Protein AF-A0A948L218-F1 (afdb_monomer_lite)

Radius of gyration: 18.66 Å; chains: 1; bounding box: 47×42×32 Å

Sequence (76 aa):
MTELLRSEPDITLEDDLIEALERFIAHRDEPPRGRMTHNDALNVILRDWLIGQGYLDLPPDQGTITTALEAAKVPD

Foldseek 3Di:
DDDPPPPDDPDDDDPVVVVVLVVVQVVVCDPPDHGDDSVRSCVVVVVVVCCVVVVDPDDDPPPDPPDVVNVPDDDD

Secondary structure (DSSP, 8-state):
-----------PPPHHHHHHHHHHHHHH--TTSPPPPHHHHHHHHHHHHHHHTTSSPPPP-------HHHHT----

Structure (mmCIF, N/CA/C/O backbone):
data_AF-A0A948L218-F1
#
_entry.id   AF-A0A948L218-F1
#
loop_
_atom_site.group_PDB
_atom_site.id
_atom_site.type_symbol
_atom_site.label_atom_id
_atom_site.label_alt_id
_atom_site.label_comp_id
_atom_site.label_asym_id
_atom_site.label_entity_id
_atom_site.label_seq_id
_atom_site.pdbx_PDB_ins_code
_atom_site.Cartn_x
_atom_site.Cartn_y
_atom_site.Cartn_z
_atom_site.occupancy
_atom_site.B_iso_or_equiv
_atom_site.auth_seq_id
_atom_site.auth_comp_id
_atom_site.auth_asym_id
_atom_site.auth_atom_id
_atom_site.pdbx_PDB_model_num
ATOM 1 N N . MET A 1 1 ? -13.246 22.730 -19.751 1.00 43.44 1 MET A N 1
ATOM 2 C CA . MET A 1 1 ? -11.947 22.211 -19.284 1.00 43.44 1 MET A CA 1
ATOM 3 C C . MET A 1 1 ? -12.266 21.374 -18.059 1.00 43.44 1 MET A C 1
ATOM 5 O O . MET A 1 1 ? -12.496 21.940 -17.002 1.00 43.44 1 MET A O 1
ATOM 9 N N . THR A 1 2 ? -12.510 20.079 -18.250 1.00 44.78 2 THR A N 1
ATOM 10 C CA . THR A 1 2 ? -13.054 19.210 -17.198 1.00 44.78 2 THR A CA 1
ATOM 11 C C . THR A 1 2 ? -11.886 18.581 -16.463 1.00 44.78 2 THR A C 1
ATOM 13 O O . THR A 1 2 ? -11.139 17.800 -17.047 1.00 44.78 2 THR A O 1
ATOM 16 N N . GLU A 1 3 ? -11.705 18.975 -15.209 1.00 51.75 3 GLU A N 1
ATO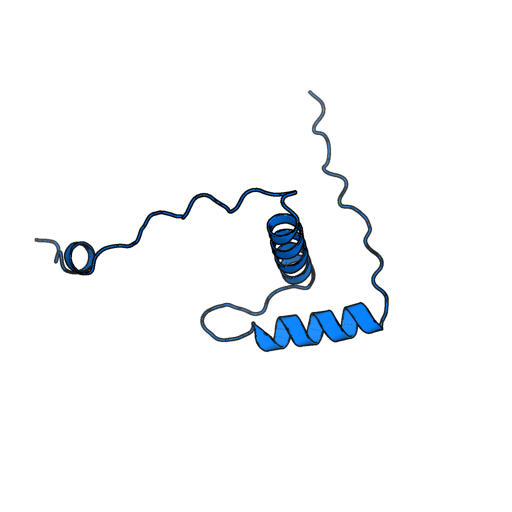M 17 C CA . GLU A 1 3 ? -10.806 18.318 -14.272 1.00 51.75 3 GLU A CA 1
ATOM 18 C C . GLU A 1 3 ? -11.325 16.886 -14.092 1.00 51.75 3 GLU A C 1
ATOM 20 O O . GLU A 1 3 ? -12.390 16.663 -13.516 1.00 51.75 3 GLU A O 1
ATOM 25 N N . LEU A 1 4 ? -10.639 15.914 -14.700 1.00 53.44 4 LEU A N 1
ATOM 26 C CA . LEU A 1 4 ? -10.841 14.501 -14.404 1.00 53.44 4 LEU A CA 1
ATOM 27 C C . LEU A 1 4 ? -10.434 14.328 -12.943 1.00 53.44 4 LEU A C 1
ATOM 29 O O . LEU A 1 4 ? -9.253 14.154 -12.645 1.00 53.44 4 LEU A O 1
ATOM 33 N N . LEU A 1 5 ? -11.410 14.440 -12.040 1.00 56.19 5 LEU A N 1
ATOM 34 C CA . LEU A 1 5 ? -11.302 13.943 -10.676 1.00 56.19 5 LEU A CA 1
ATOM 35 C C . LEU A 1 5 ? -10.703 12.543 -10.800 1.00 56.19 5 LEU A C 1
ATOM 37 O O . LEU A 1 5 ? -11.342 11.654 -11.365 1.00 56.19 5 LEU A O 1
ATOM 41 N N . ARG A 1 6 ? -9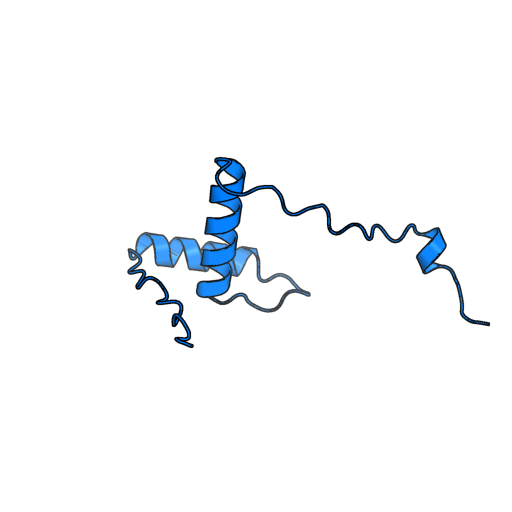.450 12.361 -10.365 1.00 58.97 6 ARG A N 1
ATOM 42 C CA . ARG A 1 6 ? -8.897 11.021 -10.172 1.00 58.97 6 ARG A CA 1
ATOM 43 C C . ARG A 1 6 ? -9.850 10.336 -9.205 1.00 58.97 6 ARG A C 1
ATOM 45 O O . ARG A 1 6 ? -9.823 10.635 -8.018 1.00 58.97 6 ARG A O 1
ATOM 52 N N . SER A 1 7 ? -10.729 9.484 -9.714 1.00 58.72 7 SER A N 1
ATOM 53 C CA . SER A 1 7 ? -11.489 8.585 -8.864 1.00 58.72 7 SER A CA 1
ATOM 54 C C . SER A 1 7 ? -10.471 7.623 -8.274 1.00 58.72 7 SER A C 1
ATOM 56 O O . SER A 1 7 ? -9.897 6.806 -8.994 1.00 58.72 7 SER A O 1
ATOM 58 N N . GLU A 1 8 ? -10.165 7.801 -6.993 1.00 64.44 8 GLU A N 1
ATOM 59 C CA . GLU A 1 8 ? -9.380 6.827 -6.249 1.00 64.44 8 GLU A CA 1
ATOM 60 C C . GLU A 1 8 ? -10.142 5.495 -6.296 1.00 64.44 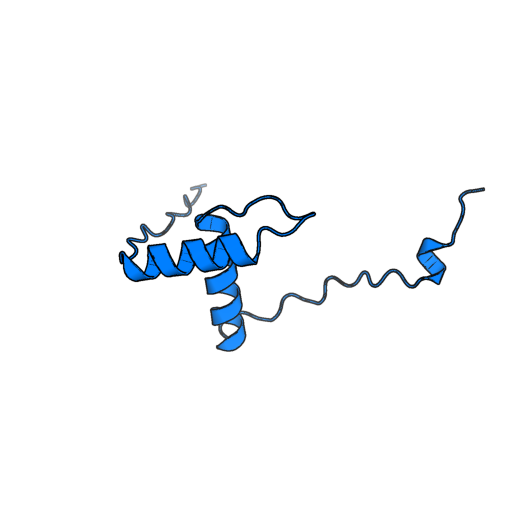8 GLU A C 1
ATOM 62 O O . GLU A 1 8 ? -11.362 5.490 -6.102 1.00 64.44 8 GLU A O 1
ATOM 67 N N . PRO A 1 9 ? -9.483 4.376 -6.637 1.00 66.38 9 PRO A N 1
ATOM 68 C CA . PRO A 1 9 ? -10.134 3.080 -6.555 1.00 66.38 9 PRO A CA 1
ATOM 69 C C . PRO A 1 9 ? -10.546 2.830 -5.099 1.00 66.38 9 PRO A C 1
ATOM 71 O O . PRO A 1 9 ? -9.730 2.980 -4.193 1.00 66.38 9 PRO A O 1
ATOM 74 N N . ASP A 1 10 ? -11.807 2.457 -4.881 1.00 73.94 10 ASP A N 1
ATOM 75 C CA . ASP A 1 10 ? -12.281 1.998 -3.576 1.00 73.94 10 ASP A CA 1
ATOM 76 C C . ASP A 1 10 ? -11.725 0.588 -3.340 1.00 73.94 10 ASP A C 1
ATOM 78 O O . ASP A 1 10 ? -12.123 -0.371 -4.009 1.00 73.94 10 ASP A O 1
ATOM 82 N N . ILE A 1 11 ? -10.719 0.476 -2.470 1.00 78.19 11 ILE A N 1
ATOM 83 C CA . ILE A 1 11 ? -10.042 -0.789 -2.175 1.00 78.19 11 ILE A CA 1
ATOM 84 C C . ILE A 1 11 ? -10.590 -1.317 -0.854 1.00 78.19 11 ILE A C 1
ATOM 86 O O . ILE A 1 11 ? -10.306 -0.778 0.213 1.00 78.19 11 ILE A O 1
ATOM 90 N N . THR A 1 12 ? -11.338 -2.415 -0.926 1.00 86.50 12 THR A N 1
ATOM 91 C CA . THR A 1 12 ? -11.678 -3.213 0.255 1.00 86.50 12 THR A CA 1
ATOM 92 C C . THR A 1 12 ? -10.588 -4.259 0.464 1.00 86.50 12 THR A C 1
ATOM 94 O O . THR A 1 12 ? -10.334 -5.067 -0.428 1.00 86.50 12 THR A O 1
ATOM 97 N N . LEU A 1 13 ? -9.927 -4.225 1.622 1.00 87.44 13 LEU A N 1
ATOM 98 C CA . LEU A 1 13 ? -8.919 -5.210 2.011 1.00 87.44 13 LEU A CA 1
ATOM 99 C C . LEU A 1 13 ? -9.552 -6.302 2.871 1.00 87.44 13 LEU A C 1
ATOM 101 O O . LEU A 1 13 ? -10.402 -6.018 3.712 1.00 87.44 13 LEU A O 1
ATOM 105 N N . GLU A 1 14 ? -9.107 -7.537 2.666 1.00 94.44 14 GLU A N 1
ATOM 106 C CA . GLU A 1 14 ? -9.413 -8.660 3.552 1.00 94.44 14 GLU A CA 1
ATOM 107 C C . GLU A 1 14 ? -8.682 -8.500 4.899 1.00 94.44 14 GLU A C 1
ATOM 109 O O . GLU A 1 14 ? -7.649 -7.829 4.987 1.00 94.44 14 GLU A O 1
ATOM 114 N N . ASP A 1 15 ? -9.219 -9.102 5.965 1.00 93.44 15 ASP A N 1
ATOM 115 C CA . ASP A 1 15 ? -8.701 -8.934 7.333 1.00 93.44 15 ASP A CA 1
ATOM 116 C C . ASP A 1 15 ? -7.234 -9.380 7.476 1.00 93.44 15 ASP A C 1
ATOM 118 O O . ASP A 1 15 ? -6.449 -8.763 8.200 1.00 93.44 15 ASP A O 1
ATOM 122 N N . ASP A 1 16 ? -6.838 -10.432 6.760 1.00 96.31 16 ASP A N 1
ATOM 123 C CA . ASP A 1 16 ? -5.466 -10.938 6.746 1.00 96.31 16 ASP A CA 1
ATOM 124 C C . ASP A 1 16 ? -4.497 -9.968 6.050 1.00 96.31 16 ASP A C 1
ATOM 126 O O . ASP A 1 16 ? -3.367 -9.775 6.511 1.00 96.31 16 ASP A O 1
ATOM 130 N N . LEU A 1 17 ? -4.947 -9.298 4.985 1.00 94.25 17 LEU A N 1
ATOM 131 C CA . LEU A 1 17 ? -4.199 -8.233 4.321 1.00 94.25 17 LEU A CA 1
ATOM 132 C C . LEU A 1 17 ? -4.036 -7.018 5.230 1.00 94.25 17 LEU A C 1
ATOM 134 O O . LEU A 1 17 ? -2.952 -6.433 5.249 1.00 94.25 17 LEU A O 1
ATOM 138 N N . ILE A 1 18 ? -5.062 -6.658 6.006 1.00 93.44 18 ILE A N 1
ATOM 139 C CA . ILE A 1 18 ? -4.968 -5.579 7.002 1.00 93.44 18 ILE A CA 1
ATOM 140 C C . ILE A 1 18 ? -3.902 -5.928 8.047 1.00 93.44 18 ILE A C 1
ATOM 142 O O . ILE A 1 18 ? -3.017 -5.115 8.325 1.00 93.44 18 ILE A O 1
ATOM 146 N N . GLU A 1 19 ? -3.923 -7.151 8.581 1.00 95.06 19 GLU A N 1
ATOM 147 C CA . GLU A 1 19 ? -2.932 -7.587 9.569 1.00 95.06 19 GLU A CA 1
ATOM 148 C C . GLU A 1 19 ? -1.506 -7.597 8.991 1.00 95.06 19 GLU A C 1
ATOM 150 O O . GLU A 1 19 ? -0.554 -7.136 9.631 1.00 95.06 19 GLU A O 1
ATOM 155 N N . ALA A 1 20 ? -1.338 -8.093 7.764 1.00 94.69 20 ALA A N 1
ATOM 156 C CA . ALA A 1 20 ? -0.050 -8.086 7.080 1.00 94.69 20 ALA A CA 1
ATOM 157 C C . ALA A 1 20 ? 0.455 -6.657 6.810 1.00 94.69 20 ALA A C 1
ATOM 159 O O . ALA A 1 20 ? 1.651 -6.385 6.964 1.00 94.69 20 ALA A O 1
ATOM 160 N N . LEU A 1 21 ? -0.445 -5.740 6.448 1.00 92.94 21 LEU A N 1
ATOM 161 C CA . LEU A 1 21 ? -0.132 -4.339 6.180 1.00 92.94 21 LEU A CA 1
ATOM 162 C C . LEU A 1 21 ? 0.328 -3.607 7.447 1.00 92.94 21 LEU A C 1
ATOM 164 O O . LEU A 1 21 ? 1.328 -2.890 7.404 1.00 92.94 21 LEU A O 1
ATOM 168 N N . GLU A 1 22 ? -0.321 -3.846 8.587 1.00 92.50 22 GLU A N 1
ATOM 169 C CA . GLU A 1 22 ? 0.110 -3.308 9.886 1.00 92.50 22 GLU A CA 1
ATOM 170 C C . GLU A 1 22 ? 1.509 -3.808 10.275 1.00 92.50 22 GLU A C 1
ATOM 172 O O . GLU A 1 22 ? 2.364 -3.022 10.694 1.00 92.50 22 GLU A O 1
ATOM 177 N N . ARG A 1 23 ? 1.801 -5.099 10.062 1.00 92.69 23 ARG A N 1
ATOM 178 C CA . ARG A 1 23 ? 3.151 -5.653 10.290 1.00 92.69 23 ARG A CA 1
ATOM 179 C C . ARG A 1 23 ? 4.196 -4.995 9.387 1.00 92.69 23 ARG A C 1
ATOM 181 O O . ARG A 1 23 ? 5.305 -4.711 9.839 1.00 92.69 23 ARG A O 1
ATOM 188 N N . PHE A 1 24 ? 3.850 -4.737 8.126 1.00 91.44 24 PHE A N 1
ATOM 189 C CA . PHE A 1 24 ? 4.726 -4.040 7.188 1.00 91.44 24 PHE A CA 1
ATOM 190 C C . PHE A 1 24 ? 5.004 -2.592 7.618 1.00 91.44 24 PHE A C 1
ATOM 192 O O . PHE A 1 24 ? 6.162 -2.167 7.596 1.00 91.44 24 PHE A O 1
ATOM 199 N N . ILE A 1 25 ? 3.972 -1.852 8.043 1.00 90.69 25 ILE A N 1
ATOM 200 C CA . ILE A 1 25 ? 4.115 -0.485 8.567 1.00 90.69 25 ILE A CA 1
ATOM 201 C C . ILE A 1 25 ? 5.019 -0.495 9.800 1.00 90.69 25 ILE A C 1
ATOM 203 O O . ILE A 1 25 ? 5.997 0.248 9.833 1.00 90.69 25 ILE A O 1
ATOM 207 N N . ALA A 1 26 ? 4.750 -1.376 10.766 1.00 88.75 26 ALA A N 1
ATOM 208 C CA . ALA A 1 26 ? 5.531 -1.481 11.996 1.00 88.75 26 ALA A CA 1
ATOM 209 C C . ALA A 1 26 ? 7.013 -1.798 11.736 1.00 88.75 26 ALA A C 1
ATOM 211 O O . ALA A 1 26 ? 7.883 -1.291 12.435 1.00 88.75 26 ALA A O 1
ATOM 212 N N . HIS A 1 27 ? 7.316 -2.604 10.714 1.00 84.94 27 HIS A N 1
ATOM 213 C CA . HIS A 1 27 ? 8.696 -2.917 10.342 1.00 84.94 27 HIS A CA 1
ATOM 214 C C . HIS A 1 27 ? 9.447 -1.728 9.721 1.00 84.94 27 HIS A C 1
ATOM 216 O O . HIS A 1 27 ? 10.671 -1.674 9.796 1.00 84.94 27 HIS A O 1
ATOM 222 N N . ARG A 1 28 ? 8.738 -0.788 9.084 1.00 78.19 28 ARG A N 1
ATOM 223 C CA . ARG A 1 28 ? 9.340 0.382 8.419 1.00 78.19 28 ARG A CA 1
ATOM 224 C C . ARG A 1 28 ? 9.279 1.671 9.233 1.00 78.19 28 ARG A C 1
ATOM 226 O O . ARG A 1 28 ? 9.843 2.672 8.793 1.00 78.19 28 ARG A O 1
ATOM 233 N N . ASP A 1 29 ? 8.636 1.636 10.394 1.00 72.88 29 ASP A N 1
ATOM 234 C CA . ASP A 1 29 ? 8.513 2.743 11.347 1.00 72.88 29 ASP A CA 1
ATOM 235 C C . ASP A 1 29 ? 9.803 2.920 12.175 1.00 72.88 29 ASP A C 1
ATOM 237 O O . ASP A 1 29 ? 9.785 2.931 13.406 1.00 72.88 29 ASP A O 1
ATOM 241 N N . GLU A 1 30 ? 10.954 2.998 11.494 1.00 60.44 30 GLU A N 1
ATOM 242 C CA . GLU A 1 30 ? 12.254 3.245 12.121 1.00 60.44 30 GLU A CA 1
ATOM 243 C C . GLU A 1 30 ? 12.726 4.687 11.831 1.00 60.44 30 GLU A C 1
ATOM 245 O O . GLU A 1 30 ? 12.682 5.142 10.676 1.00 60.44 30 GLU A O 1
ATOM 250 N N . PRO A 1 31 ? 13.177 5.446 12.854 1.00 54.66 31 PRO A N 1
ATOM 251 C CA . PRO A 1 31 ? 13.643 6.818 12.673 1.00 54.66 31 PRO A CA 1
ATOM 252 C C . PRO A 1 31 ? 14.730 6.920 11.590 1.00 54.66 31 PRO A C 1
ATOM 254 O O . PRO A 1 31 ? 15.595 6.047 11.508 1.00 54.66 31 PRO A O 1
ATOM 257 N N . PRO A 1 32 ? 14.755 7.991 10.769 1.00 61.22 32 PRO A N 1
ATOM 258 C CA . PRO A 1 32 ? 14.035 9.263 10.905 1.00 61.22 32 PRO A CA 1
ATOM 259 C C . PRO A 1 32 ? 12.690 9.325 10.160 1.00 61.22 32 PRO A C 1
ATOM 261 O O . PRO A 1 32 ? 12.096 10.400 10.063 1.0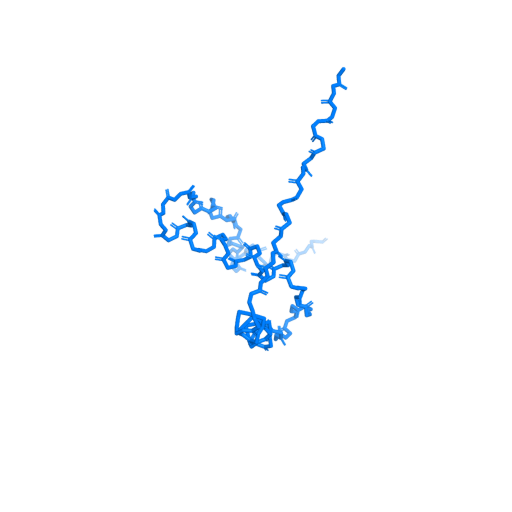0 61.22 32 PRO A O 1
ATOM 264 N N . ARG A 1 33 ? 12.225 8.217 9.574 1.00 63.47 33 ARG A N 1
ATOM 265 C CA . ARG A 1 33 ? 10.971 8.205 8.814 1.00 63.47 33 ARG A CA 1
ATOM 266 C C . A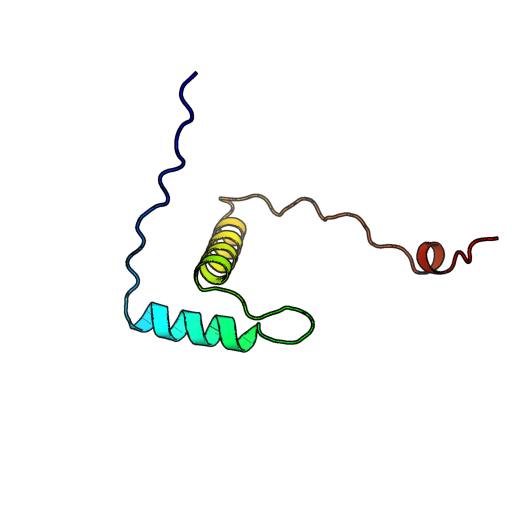RG A 1 33 ? 9.815 8.135 9.809 1.00 63.47 33 ARG A C 1
ATOM 268 O O . ARG A 1 33 ? 9.778 7.243 10.642 1.00 63.47 33 ARG A O 1
ATOM 275 N N . GLY A 1 34 ? 8.918 9.119 9.772 1.00 67.19 34 GLY A N 1
ATOM 276 C CA . GLY A 1 34 ? 7.695 9.074 10.572 1.00 67.19 34 GLY A CA 1
ATOM 277 C C . GLY A 1 34 ? 6.794 7.917 10.137 1.00 67.19 34 GLY A C 1
ATOM 278 O O . GLY A 1 34 ? 6.897 7.442 9.004 1.00 67.19 34 GLY A O 1
ATOM 279 N N . ARG A 1 35 ? 5.896 7.496 11.031 1.00 74.88 35 ARG A N 1
ATOM 280 C CA . ARG A 1 35 ? 4.977 6.378 10.802 1.00 74.88 35 ARG A CA 1
ATOM 281 C C . ARG A 1 35 ? 4.180 6.547 9.508 1.00 74.88 35 ARG A C 1
ATOM 283 O O . ARG A 1 35 ? 3.472 7.538 9.335 1.00 74.88 35 ARG A O 1
ATOM 290 N N . MET A 1 36 ? 4.289 5.563 8.615 1.00 83.00 36 MET A N 1
ATOM 291 C CA . MET A 1 36 ? 3.538 5.512 7.357 1.00 83.00 36 MET A CA 1
ATOM 292 C C . MET A 1 36 ? 2.041 5.321 7.599 1.00 83.00 36 MET A C 1
ATOM 294 O O . MET A 1 36 ? 1.635 4.562 8.482 1.00 83.00 36 MET A O 1
ATOM 298 N N . THR A 1 37 ? 1.217 5.957 6.766 1.00 88.31 37 THR A N 1
ATOM 299 C CA . THR A 1 37 ? -0.215 5.644 6.699 1.00 88.31 37 THR A CA 1
ATOM 300 C C . THR A 1 37 ? -0.455 4.345 5.920 1.00 88.31 37 THR A C 1
ATOM 302 O O . THR A 1 37 ? 0.411 3.868 5.184 1.00 88.31 37 THR A O 1
ATOM 305 N N . HIS A 1 38 ? -1.664 3.788 6.029 1.00 87.81 38 HIS A N 1
ATOM 306 C CA . HIS A 1 38 ? -2.093 2.645 5.216 1.00 87.81 38 HIS A CA 1
ATOM 307 C C . HIS A 1 38 ? -1.979 2.936 3.714 1.00 87.81 38 HIS A C 1
ATOM 309 O O . HIS A 1 38 ? -1.463 2.112 2.962 1.00 87.81 38 HIS A O 1
ATOM 315 N N . ASN A 1 39 ? -2.383 4.134 3.282 1.00 86.19 39 ASN A N 1
ATOM 316 C CA . ASN A 1 39 ? -2.280 4.535 1.880 1.00 86.19 39 ASN A CA 1
ATOM 317 C C . ASN A 1 39 ? -0.828 4.638 1.418 1.00 86.19 39 ASN A C 1
ATOM 319 O O . ASN A 1 39 ? -0.517 4.212 0.305 1.00 86.19 39 ASN A O 1
ATOM 323 N N . ASP A 1 40 ? 0.077 5.150 2.252 1.00 87.50 40 ASP A N 1
ATOM 324 C CA . ASP A 1 40 ? 1.502 5.162 1.913 1.00 87.50 40 ASP A CA 1
ATOM 325 C C . ASP A 1 40 ? 2.028 3.733 1.748 1.00 87.50 40 ASP A C 1
ATOM 327 O O . ASP A 1 40 ? 2.741 3.434 0.790 1.00 87.50 40 ASP A O 1
ATOM 331 N N . ALA A 1 41 ? 1.648 2.831 2.657 1.00 90.19 41 ALA A N 1
ATOM 332 C CA . ALA A 1 41 ? 2.068 1.434 2.627 1.00 90.19 41 ALA A CA 1
ATOM 333 C C . ALA A 1 41 ? 1.590 0.710 1.375 1.00 90.19 41 ALA A C 1
ATOM 335 O O . ALA A 1 41 ? 2.405 0.097 0.680 1.00 90.19 41 ALA A O 1
ATOM 336 N N . LEU A 1 42 ? 0.315 0.867 1.030 1.00 90.62 42 LEU A N 1
ATOM 337 C CA . LEU A 1 42 ? -0.253 0.321 -0.197 1.00 90.62 42 LEU A CA 1
ATOM 338 C C . LEU A 1 42 ? 0.447 0.874 -1.440 1.00 90.62 42 LEU A C 1
ATOM 340 O O . LEU A 1 42 ? 0.813 0.102 -2.322 1.00 90.62 42 LEU A O 1
ATOM 344 N N . ASN A 1 43 ? 0.701 2.184 -1.498 1.00 89.12 43 ASN A N 1
ATOM 345 C CA . ASN A 1 43 ? 1.406 2.790 -2.629 1.00 89.12 43 ASN A CA 1
ATOM 346 C C . ASN A 1 43 ? 2.826 2.242 -2.791 1.00 89.12 43 ASN A C 1
ATOM 348 O O . ASN A 1 43 ? 3.275 2.013 -3.915 1.00 89.12 43 ASN A O 1
ATOM 352 N N . VAL A 1 44 ? 3.539 2.027 -1.686 1.00 90.44 44 VAL A N 1
ATOM 353 C CA . VAL A 1 44 ? 4.898 1.484 -1.721 1.00 90.44 44 VAL A CA 1
ATOM 354 C C . VAL A 1 44 ? 4.897 0.024 -2.165 1.00 90.44 44 VAL A C 1
ATOM 356 O O . VAL A 1 44 ? 5.664 -0.323 -3.061 1.00 90.44 44 VAL A O 1
ATOM 359 N N . ILE A 1 45 ? 4.028 -0.806 -1.585 1.00 91.94 45 ILE A N 1
ATOM 360 C CA . ILE A 1 45 ? 3.907 -2.226 -1.939 1.00 91.94 45 ILE A CA 1
ATOM 361 C C . ILE A 1 45 ? 3.504 -2.374 -3.408 1.00 91.94 45 ILE A C 1
ATOM 363 O O . ILE A 1 45 ? 4.146 -3.113 -4.153 1.00 91.94 45 ILE A O 1
ATOM 367 N N . LEU A 1 46 ? 2.479 -1.640 -3.846 1.00 92.31 46 LEU A N 1
ATOM 368 C CA . LEU A 1 46 ? 1.981 -1.717 -5.216 1.00 92.31 46 LEU A CA 1
ATOM 369 C C . LEU A 1 46 ? 3.039 -1.252 -6.218 1.00 92.31 46 LEU A C 1
ATOM 371 O O . LEU A 1 46 ? 3.235 -1.898 -7.243 1.00 92.31 46 LEU A O 1
ATOM 375 N N . ARG A 1 47 ? 3.752 -0.159 -5.920 1.00 91.94 47 ARG A N 1
ATOM 376 C CA . ARG A 1 47 ? 4.843 0.322 -6.773 1.00 91.94 47 ARG A CA 1
ATOM 377 C C . ARG A 1 47 ? 5.948 -0.720 -6.904 1.00 91.94 47 ARG A C 1
ATOM 379 O O . ARG A 1 47 ? 6.372 -0.991 -8.021 1.00 91.94 47 ARG A O 1
ATOM 386 N N . ASP A 1 48 ? 6.409 -1.273 -5.786 1.00 91.25 48 ASP A N 1
ATOM 387 C CA . ASP A 1 48 ? 7.491 -2.261 -5.770 1.00 91.25 48 ASP A CA 1
ATOM 388 C C . ASP A 1 48 ? 7.104 -3.520 -6.557 1.00 91.25 48 ASP A C 1
ATOM 390 O O . ASP A 1 48 ? 7.850 -3.979 -7.422 1.00 91.25 48 ASP A O 1
ATOM 394 N N . TRP A 1 49 ? 5.875 -4.006 -6.353 1.00 94.88 49 TRP A N 1
ATOM 395 C CA . TRP A 1 49 ? 5.338 -5.132 -7.109 1.00 94.88 49 TRP A CA 1
ATOM 396 C C . TRP A 1 49 ? 5.255 -4.830 -8.613 1.00 94.88 49 TRP A C 1
ATOM 398 O O . TRP A 1 49 ? 5.737 -5.622 -9.421 1.00 94.88 49 TRP A O 1
ATOM 408 N N . LEU A 1 50 ? 4.713 -3.671 -9.007 1.00 95.06 50 LEU A N 1
ATOM 409 C CA . LEU A 1 50 ? 4.600 -3.279 -10.418 1.00 95.06 50 LEU A CA 1
ATOM 410 C C . LEU A 1 50 ? 5.968 -3.123 -11.097 1.00 95.06 50 LEU A C 1
ATOM 412 O O . LEU A 1 50 ? 6.105 -3.520 -12.255 1.00 95.06 50 LEU A O 1
ATOM 416 N N . ILE A 1 51 ? 6.976 -2.603 -10.387 1.00 93.00 51 ILE A N 1
ATOM 417 C CA . ILE A 1 51 ? 8.366 -2.558 -10.869 1.00 93.00 51 ILE A CA 1
ATOM 418 C C . ILE A 1 51 ? 8.903 -3.975 -11.068 1.00 93.00 51 ILE A C 1
ATOM 420 O O . ILE A 1 51 ? 9.415 -4.294 -12.140 1.00 93.00 51 ILE A O 1
ATOM 424 N N . GLY A 1 52 ? 8.748 -4.846 -10.067 1.00 92.19 52 GLY A N 1
ATOM 425 C CA . GLY A 1 52 ? 9.216 -6.232 -10.137 1.00 92.19 52 GLY A CA 1
ATOM 426 C C . GLY A 1 52 ? 8.573 -7.040 -11.269 1.00 92.19 52 GLY A C 1
ATOM 427 O O . GLY A 1 52 ? 9.179 -7.987 -11.765 1.00 92.19 52 GLY A O 1
ATOM 428 N N . GLN A 1 53 ? 7.368 -6.658 -11.699 1.00 95.56 53 GLN A N 1
ATOM 429 C CA . GLN A 1 53 ? 6.671 -7.257 -12.841 1.00 95.56 53 GLN A CA 1
ATOM 430 C C . GLN A 1 53 ? 6.951 -6.561 -14.188 1.00 95.56 53 GLN A C 1
ATOM 432 O O . GLN A 1 53 ? 6.506 -7.053 -15.223 1.00 95.56 53 GLN A O 1
ATOM 437 N N . GLY A 1 54 ? 7.663 -5.429 -14.206 1.00 93.31 54 GLY A N 1
ATOM 438 C CA . GLY A 1 54 ? 7.945 -4.661 -15.425 1.00 93.31 54 GLY A CA 1
ATOM 439 C C . GLY A 1 54 ? 6.773 -3.816 -15.941 1.00 93.31 54 GLY A C 1
ATOM 440 O O . GLY A 1 54 ? 6.806 -3.362 -17.082 1.00 93.31 54 GLY A O 1
ATOM 441 N N . TYR A 1 55 ? 5.740 -3.592 -15.122 1.00 93.88 55 TYR A N 1
ATOM 442 C CA . TYR A 1 55 ? 4.632 -2.680 -15.444 1.00 93.88 55 TYR A CA 1
ATOM 443 C C . TYR A 1 55 ? 4.954 -1.215 -15.124 1.00 93.88 55 TYR A C 1
ATOM 445 O O . TYR A 1 55 ? 4.239 -0.317 -15.571 1.00 93.88 55 TYR A O 1
ATOM 453 N N . LEU A 1 56 ? 6.003 -0.968 -14.337 1.00 90.50 56 LEU A N 1
ATOM 454 C CA . LEU A 1 56 ? 6.514 0.360 -14.025 1.00 90.50 56 LEU A CA 1
ATOM 455 C C . LEU A 1 56 ? 8.038 0.351 -14.159 1.00 90.50 56 LEU A C 1
ATOM 457 O O . LEU A 1 56 ? 8.698 -0.557 -13.659 1.00 90.50 56 LEU A O 1
ATOM 461 N N . ASP A 1 57 ? 8.598 1.362 -14.816 1.00 88.38 57 ASP A N 1
ATOM 462 C CA . ASP A 1 57 ? 10.049 1.515 -14.890 1.00 88.38 57 ASP A CA 1
ATOM 463 C C . ASP A 1 57 ? 10.624 1.830 -13.506 1.00 88.38 57 ASP A C 1
ATOM 465 O O . ASP A 1 57 ? 10.018 2.565 -12.719 1.00 88.38 57 ASP A O 1
ATOM 469 N N . LEU A 1 58 ? 11.828 1.326 -13.216 1.00 79.06 58 LEU A N 1
ATOM 470 C CA . LEU A 1 58 ? 12.580 1.805 -12.060 1.00 79.06 58 LEU A CA 1
ATOM 471 C C . LEU A 1 58 ? 12.678 3.333 -12.149 1.00 79.06 58 LEU A C 1
ATOM 473 O O . LEU A 1 58 ? 13.045 3.849 -13.210 1.00 79.06 58 LEU A O 1
ATOM 477 N N . PRO A 1 59 ? 12.347 4.068 -11.069 1.00 74.88 59 PRO A N 1
ATOM 478 C CA . PRO A 1 59 ? 12.527 5.507 -11.078 1.00 74.88 59 PRO A CA 1
ATOM 479 C C . PRO A 1 59 ? 13.975 5.801 -11.485 1.00 74.88 59 PRO A C 1
ATOM 481 O O . PRO A 1 59 ? 14.874 5.104 -11.002 1.00 74.88 59 PRO A O 1
ATOM 484 N N . PRO A 1 60 ? 14.208 6.781 -12.382 1.00 65.88 60 PRO A N 1
ATOM 485 C CA . PRO A 1 60 ? 15.565 7.176 -12.717 1.00 65.88 60 PRO A CA 1
ATOM 486 C C . PRO A 1 60 ? 16.264 7.463 -11.397 1.00 65.88 60 PRO A C 1
ATOM 488 O O . PRO A 1 60 ? 15.687 8.159 -10.553 1.00 65.88 60 PRO A O 1
ATOM 491 N N . ASP A 1 61 ? 17.432 6.845 -11.200 1.00 56.12 61 ASP A N 1
ATOM 492 C CA . ASP A 1 61 ? 18.234 7.012 -9.994 1.00 56.12 61 ASP A CA 1
ATOM 493 C C . ASP A 1 61 ? 18.217 8.505 -9.668 1.00 56.12 61 ASP A C 1
ATOM 495 O O . ASP A 1 61 ? 18.548 9.322 -10.536 1.00 56.12 61 ASP A O 1
ATOM 499 N N . GLN A 1 62 ? 17.675 8.882 -8.503 1.00 51.62 62 GLN A N 1
ATOM 500 C CA . GLN A 1 62 ? 17.666 10.278 -8.080 1.00 51.62 62 GLN A CA 1
ATOM 501 C C . GLN A 1 62 ? 19.126 10.619 -7.815 1.00 51.62 62 GLN A C 1
ATOM 503 O O . GLN A 1 62 ? 19.632 10.459 -6.707 1.00 51.62 62 GLN A O 1
ATOM 508 N N . GLY A 1 63 ? 19.811 10.972 -8.900 1.00 50.44 63 GLY A N 1
ATOM 509 C CA . GLY A 1 63 ? 21.235 11.170 -8.989 1.00 50.44 63 GLY A CA 1
ATOM 510 C C . GLY A 1 63 ? 21.624 12.377 -8.170 1.00 50.44 63 GLY A C 1
ATOM 511 O O . GLY A 1 63 ? 21.810 13.461 -8.707 1.00 50.44 63 GLY A O 1
ATOM 512 N N . THR A 1 64 ? 21.793 12.153 -6.877 1.00 50.03 64 THR A N 1
ATOM 513 C CA . THR A 1 64 ? 22.623 12.986 -6.026 1.00 50.03 64 THR A CA 1
ATOM 514 C C . THR A 1 64 ? 23.326 12.076 -5.031 1.00 50.03 64 THR A C 1
ATOM 516 O O . THR A 1 64 ? 23.140 12.164 -3.819 1.00 50.03 64 THR A O 1
ATOM 519 N N . ILE A 1 65 ? 24.194 11.194 -5.537 1.00 52.41 65 ILE A N 1
ATOM 520 C CA . ILE A 1 65 ? 25.356 10.805 -4.740 1.00 52.41 65 ILE A CA 1
ATOM 521 C C . ILE A 1 65 ? 26.196 12.080 -4.634 1.00 52.41 65 ILE A C 1
ATOM 523 O O . ILE A 1 65 ? 27.046 12.351 -5.482 1.00 52.41 65 ILE A O 1
ATOM 527 N N . THR A 1 66 ? 25.927 12.905 -3.620 1.00 52.84 66 THR A N 1
ATOM 528 C CA . THR A 1 66 ? 26.886 13.920 -3.189 1.00 52.84 66 THR A CA 1
ATOM 529 C C . THR A 1 66 ? 28.136 13.153 -2.807 1.00 52.84 66 THR A C 1
ATOM 531 O O . THR A 1 66 ? 28.180 12.459 -1.790 1.00 52.84 66 THR A O 1
ATOM 534 N N . THR A 1 67 ? 29.147 13.208 -3.669 1.00 60.25 67 THR A N 1
ATOM 535 C CA . THR A 1 67 ? 30.458 12.667 -3.327 1.00 60.25 67 THR A CA 1
ATOM 536 C C . THR A 1 67 ? 30.922 13.341 -2.035 1.00 60.25 67 THR A C 1
ATOM 538 O O . THR A 1 67 ? 30.636 14.518 -1.810 1.00 60.25 67 THR A O 1
ATOM 541 N N . ALA A 1 68 ? 31.649 12.623 -1.176 1.00 59.16 68 ALA A N 1
ATOM 542 C CA . ALA A 1 68 ? 32.146 13.183 0.086 1.00 59.16 68 ALA A CA 1
ATOM 543 C C . ALA A 1 68 ? 32.932 14.501 -0.110 1.00 59.16 68 ALA A C 1
ATOM 545 O O . ALA A 1 68 ? 32.995 15.331 0.791 1.00 59.16 68 ALA A O 1
ATOM 546 N N . LEU A 1 69 ? 33.477 14.712 -1.312 1.00 55.34 69 LEU A N 1
ATOM 547 C CA . LEU A 1 69 ? 34.175 15.923 -1.726 1.00 55.34 69 LEU A CA 1
ATOM 548 C C . LEU A 1 69 ? 33.255 17.149 -1.876 1.00 55.34 69 LEU A C 1
ATOM 550 O O . LEU A 1 69 ? 33.654 18.255 -1.528 1.00 55.34 69 LEU A O 1
ATOM 554 N N . GLU A 1 70 ? 32.027 16.965 -2.364 1.00 56.88 70 GLU A N 1
ATOM 555 C CA . GLU A 1 70 ? 31.027 18.036 -2.501 1.00 56.88 70 GLU A CA 1
ATOM 556 C C . GLU A 1 70 ? 30.428 18.432 -1.139 1.00 56.88 70 GLU A C 1
ATOM 558 O O . GLU A 1 70 ? 30.155 19.607 -0.913 1.00 56.88 70 GLU A O 1
ATOM 563 N N . ALA A 1 71 ? 30.307 17.490 -0.194 1.00 60.84 71 ALA A N 1
ATOM 564 C CA . ALA A 1 71 ? 29.842 17.767 1.173 1.00 60.84 71 ALA A CA 1
ATOM 565 C C . ALA A 1 71 ? 30.872 18.518 2.042 1.00 60.84 71 ALA A C 1
ATOM 567 O O . ALA A 1 71 ? 30.504 19.119 3.049 1.00 60.84 71 ALA A O 1
ATOM 568 N N . ALA A 1 72 ? 32.158 18.473 1.676 1.00 66.00 72 ALA A N 1
ATOM 569 C CA . ALA A 1 72 ? 33.255 19.0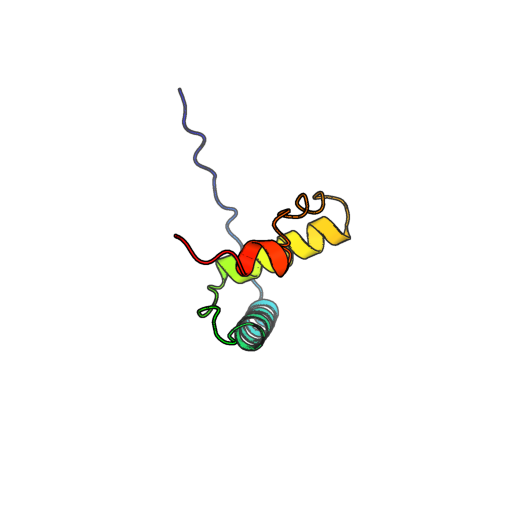49 2.456 1.00 66.00 72 ALA A CA 1
ATOM 570 C C . ALA A 1 72 ? 33.582 20.514 2.105 1.00 66.00 72 ALA A C 1
ATOM 572 O O . ALA A 1 72 ? 34.497 21.091 2.695 1.00 66.00 72 ALA A O 1
ATOM 573 N N . LYS A 1 73 ? 32.866 21.131 1.155 1.00 61.38 73 LYS A N 1
ATOM 574 C CA . LYS A 1 73 ? 33.036 22.556 0.843 1.00 61.38 73 LYS A CA 1
ATOM 575 C C . LYS A 1 73 ? 32.454 23.403 1.982 1.00 61.38 73 LYS A C 1
ATOM 577 O O . LYS A 1 73 ? 31.241 23.553 2.099 1.00 61.38 73 LYS A O 1
ATOM 582 N N . VAL A 1 74 ? 33.332 23.943 2.825 1.00 62.03 74 VAL A N 1
ATOM 583 C CA . VAL A 1 74 ? 33.001 24.984 3.809 1.00 62.03 74 VAL A CA 1
ATOM 584 C C . VAL A 1 74 ? 32.770 26.296 3.044 1.00 62.03 74 VAL A C 1
ATOM 586 O O . VAL A 1 74 ? 33.598 26.616 2.191 1.00 62.03 74 VAL A O 1
ATOM 589 N N . PRO A 1 75 ? 31.666 27.029 3.277 1.00 61.94 75 PRO A N 1
ATOM 590 C CA . PRO A 1 75 ? 31.471 28.342 2.665 1.00 61.94 75 PRO A CA 1
ATOM 591 C C . PRO A 1 75 ? 32.527 29.334 3.182 1.00 61.94 75 PRO A C 1
ATOM 593 O O . PRO A 1 75 ? 32.781 29.362 4.387 1.00 61.94 75 PRO A O 1
ATOM 596 N N . ASP A 1 76 ? 33.133 30.096 2.263 1.00 60.31 76 ASP A N 1
ATOM 597 C CA . ASP A 1 76 ? 34.065 31.203 2.554 1.00 60.31 76 ASP A CA 1
ATOM 598 C C . ASP A 1 76 ? 33.422 32.312 3.407 1.00 60.31 76 ASP A C 1
ATOM 600 O O . ASP A 1 76 ? 32.228 32.633 3.178 1.00 60.31 76 ASP A O 1
#

pLDDT: mean 76.15, std 16.52, range [43.44, 96.31]